Protein AF-A0A962F4R8-F1 (afdb_monomer_lite)

pLDDT: mean 78.18, std 14.09, range [42.09, 91.62]

Sequence (63 aa):
MQSEALVSQQPARVEALRARHARLSQKIEASQSSLSTDDSYLKDLKRQKLRLKEEIEGIRETS

Foldseek 3Di:
DDDDDPPDCLVVVLVVLVVVLVVLVVVLVVLVVDPPRDPVVNVVSVVVNVVSVVVNVVSVVVD

Structure (mmCIF, N/CA/C/O backbone):
data_AF-A0A962F4R8-F1
#
_entry.id   AF-A0A962F4R8-F1
#
loop_
_atom_site.group_PDB
_atom_site.id
_atom_site.type_symbol
_atom_site.label_atom_id
_atom_site.label_alt_id
_atom_site.label_comp_id
_atom_site.label_asym_id
_atom_site.label_entity_id
_atom_site.label_seq_id
_atom_site.pdbx_PDB_ins_code
_atom_site.Cartn_x
_atom_site.Cartn_y
_atom_site.Cartn_z
_atom_site.occupancy
_atom_site.B_iso_or_equiv
_atom_site.auth_seq_id
_atom_site.auth_comp_id
_atom_site.auth_asym_id
_atom_site.auth_atom_id
_atom_site.pdbx_PDB_model_num
ATOM 1 N N . MET A 1 1 ? -35.713 2.699 25.287 1.00 45.78 1 MET A N 1
ATOM 2 C CA . MET A 1 1 ? -34.961 1.594 24.653 1.00 45.78 1 MET A CA 1
ATOM 3 C C . MET A 1 1 ? -34.808 1.893 23.164 1.00 45.78 1 MET A C 1
ATOM 5 O O . MET A 1 1 ? -35.595 1.399 22.375 1.00 45.78 1 MET A O 1
ATOM 9 N N . GLN A 1 2 ? -33.882 2.773 22.779 1.00 42.09 2 GLN A N 1
ATOM 10 C CA . GLN A 1 2 ? -33.575 3.077 21.373 1.00 42.09 2 GLN A CA 1
ATOM 11 C C . GLN A 1 2 ? -32.122 3.544 21.298 1.00 42.09 2 GLN A C 1
ATOM 13 O O . GLN A 1 2 ? -31.849 4.738 21.351 1.00 42.09 2 GLN A O 1
ATOM 18 N N . SER A 1 3 ? -31.186 2.603 21.254 1.00 52.84 3 SER A N 1
ATOM 19 C CA . SER A 1 3 ? -29.768 2.923 21.078 1.00 52.84 3 SER A CA 1
ATOM 20 C C . SER A 1 3 ? -28.974 1.644 20.836 1.00 52.84 3 SER A C 1
ATOM 22 O O . SER A 1 3 ? -28.282 1.206 21.737 1.00 52.84 3 SER A O 1
ATOM 24 N N . GLU A 1 4 ? -29.096 1.013 19.658 1.00 51.31 4 GLU A N 1
ATOM 25 C CA . GLU A 1 4 ? -28.157 -0.065 19.273 1.00 51.31 4 GLU A CA 1
ATOM 26 C C . GLU A 1 4 ? -28.142 -0.408 17.768 1.00 51.31 4 GLU A C 1
ATOM 28 O O . GLU A 1 4 ? -28.003 -1.561 17.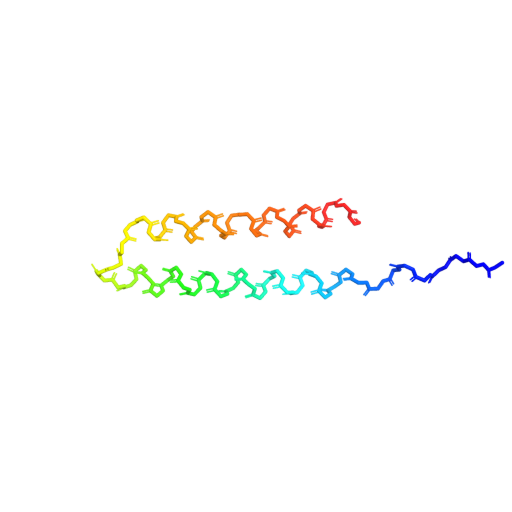381 1.00 51.31 4 GLU A O 1
ATOM 33 N N . ALA A 1 5 ? -28.291 0.581 16.878 1.00 51.56 5 ALA A N 1
ATOM 34 C CA . ALA A 1 5 ? -28.338 0.328 15.427 1.00 51.56 5 ALA A CA 1
ATOM 35 C C . ALA A 1 5 ? -27.133 0.860 14.621 1.00 51.56 5 ALA A C 1
ATOM 37 O O . ALA A 1 5 ? -27.219 0.919 13.398 1.00 51.56 5 ALA A O 1
ATOM 38 N N . LEU A 1 6 ? -26.013 1.250 15.250 1.00 52.50 6 LEU A N 1
ATOM 39 C CA . LEU A 1 6 ? -24.847 1.784 14.513 1.00 52.50 6 LEU A CA 1
ATOM 40 C C . LEU A 1 6 ? -23.622 0.857 14.417 1.00 52.50 6 LEU A C 1
ATOM 42 O O . LEU A 1 6 ? -22.707 1.145 13.647 1.00 52.50 6 LEU A O 1
ATOM 46 N N . VAL A 1 7 ? -23.588 -0.277 15.117 1.00 53.22 7 VAL A N 1
ATOM 47 C CA . VAL A 1 7 ? -22.419 -1.173 15.104 1.00 53.22 7 VAL A CA 1
ATOM 48 C C . VAL A 1 7 ? -22.644 -2.315 14.117 1.00 53.22 7 VAL A C 1
ATOM 50 O O . VAL A 1 7 ? -23.138 -3.376 14.476 1.00 53.22 7 VAL A O 1
ATOM 53 N N . SER A 1 8 ? -22.338 -2.103 12.834 1.00 53.72 8 SER A N 1
ATOM 54 C CA . SER A 1 8 ? -22.186 -3.230 11.881 1.00 53.72 8 SER A CA 1
ATOM 55 C C . SER A 1 8 ? -21.477 -2.915 10.554 1.00 53.72 8 SER A C 1
ATOM 57 O O . SER A 1 8 ? -21.297 -3.818 9.742 1.00 53.72 8 SER A O 1
ATOM 59 N N . GLN A 1 9 ? -20.996 -1.689 10.307 1.00 58.38 9 GLN A N 1
ATOM 60 C CA . GLN A 1 9 ? -20.358 -1.338 9.019 1.00 58.38 9 GLN A CA 1
ATOM 61 C C . GLN A 1 9 ? -18.819 -1.410 8.992 1.00 58.38 9 GLN A C 1
ATOM 63 O O . GLN A 1 9 ? -18.212 -1.302 7.925 1.00 58.38 9 GLN A O 1
ATOM 68 N N . GLN A 1 10 ? -18.167 -1.631 10.136 1.00 60.09 10 GLN A N 1
ATOM 69 C CA . GLN A 1 10 ? -16.702 -1.667 10.237 1.00 60.09 10 GLN A CA 1
ATOM 70 C C . GLN A 1 10 ? -16.007 -2.826 9.485 1.00 60.09 10 GLN A C 1
ATOM 72 O O . GLN A 1 10 ? -15.019 -2.545 8.797 1.00 60.09 10 GLN A O 1
ATOM 77 N N . PRO A 1 11 ? -16.478 -4.095 9.526 1.00 66.31 11 PRO A N 1
ATOM 78 C CA . PRO A 1 11 ? -15.743 -5.196 8.894 1.00 66.31 11 PRO A CA 1
ATOM 79 C C . PRO A 1 11 ? -15.689 -5.053 7.367 1.00 66.31 11 PRO A C 1
ATOM 81 O O . PRO A 1 11 ? -14.623 -5.209 6.772 1.00 66.31 11 PRO A O 1
ATOM 84 N N . ALA A 1 12 ? -16.792 -4.626 6.742 1.00 75.81 12 ALA A N 1
ATOM 85 C CA . ALA A 1 12 ? -16.873 -4.429 5.295 1.00 75.81 12 ALA A CA 1
ATOM 86 C C . ALA A 1 12 ? -15.903 -3.347 4.788 1.00 75.81 12 ALA A C 1
ATOM 88 O O . ALA A 1 12 ? -15.280 -3.507 3.735 1.00 75.81 12 ALA A O 1
ATOM 89 N N . ARG A 1 13 ? -15.732 -2.252 5.546 1.00 76.44 13 ARG A N 1
ATOM 90 C CA . ARG A 1 13 ? -14.808 -1.171 5.170 1.00 76.44 13 ARG A CA 1
ATOM 91 C C . ARG A 1 13 ? -13.353 -1.636 5.240 1.00 76.44 13 ARG A C 1
ATOM 93 O O . ARG A 1 13 ? -12.595 -1.395 4.302 1.00 76.44 13 ARG A O 1
ATOM 100 N N . VAL A 1 14 ? -12.965 -2.332 6.309 1.00 81.62 14 VAL A N 1
ATOM 101 C CA . VAL A 1 14 ? -11.591 -2.838 6.477 1.00 81.62 14 VAL A CA 1
ATOM 102 C C . VAL A 1 14 ? -11.269 -3.933 5.455 1.00 81.62 14 VAL A C 1
ATOM 104 O O . VAL A 1 14 ? -10.180 -3.921 4.879 1.00 81.62 14 VAL A O 1
ATOM 107 N N . GLU A 1 15 ? -12.200 -4.845 5.167 1.00 83.88 15 GLU A N 1
ATOM 108 C CA . GLU A 1 15 ? -12.024 -5.862 4.120 1.00 83.88 15 GLU A CA 1
ATOM 109 C C . GLU A 1 15 ? -11.830 -5.245 2.734 1.00 83.88 15 GLU A C 1
ATOM 111 O O . GLU A 1 15 ? -10.893 -5.616 2.021 1.00 83.88 15 GLU A O 1
ATOM 116 N N . ALA A 1 16 ? -12.64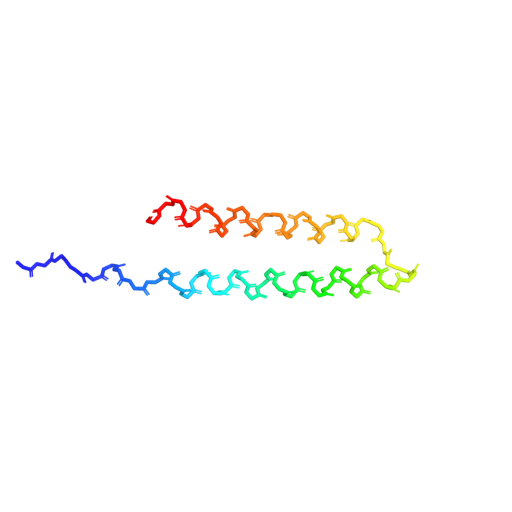9 -4.256 2.365 1.00 85.88 16 ALA A N 1
ATOM 117 C CA . ALA A 1 16 ? -12.515 -3.567 1.085 1.00 85.88 16 ALA A CA 1
ATOM 118 C C . ALA A 1 16 ? -11.147 -2.872 0.945 1.00 85.88 16 ALA A C 1
ATOM 120 O O . ALA A 1 16 ? -10.518 -2.929 -0.119 1.00 85.88 16 ALA A O 1
ATOM 121 N N . LEU A 1 17 ? -10.651 -2.254 2.023 1.00 86.62 17 LEU A N 1
ATOM 122 C CA . LEU A 1 17 ? -9.326 -1.630 2.051 1.00 86.62 17 LEU A CA 1
ATOM 123 C C . LEU A 1 17 ? -8.201 -2.664 1.939 1.00 86.62 17 LEU A C 1
ATOM 125 O O . LEU A 1 17 ? -7.267 -2.472 1.156 1.00 86.62 17 LEU A O 1
ATOM 129 N N . ARG A 1 18 ? -8.308 -3.795 2.644 1.00 85.75 18 ARG A N 1
ATOM 130 C CA . ARG A 1 18 ? -7.351 -4.909 2.539 1.00 85.75 18 ARG A CA 1
ATOM 131 C C . ARG A 1 18 ? -7.310 -5.499 1.131 1.00 85.75 18 ARG A C 1
ATOM 133 O O . ARG A 1 18 ? -6.220 -5.714 0.601 1.00 85.75 18 ARG A O 1
ATOM 140 N N . ALA A 1 19 ? -8.464 -5.694 0.496 1.00 88.75 19 ALA A N 1
ATOM 141 C CA . ALA A 1 19 ? -8.552 -6.180 -0.880 1.00 88.75 19 ALA A CA 1
ATOM 142 C C . ALA A 1 19 ? -7.876 -5.214 -1.871 1.00 88.75 19 ALA A C 1
ATOM 144 O O . ALA A 1 19 ? -7.119 -5.639 -2.750 1.00 88.75 19 ALA A O 1
ATOM 145 N N . ARG A 1 20 ? -8.082 -3.899 -1.704 1.00 88.88 20 ARG A N 1
ATOM 146 C CA . ARG A 1 20 ? -7.386 -2.868 -2.494 1.00 88.88 20 ARG A CA 1
ATOM 147 C C . ARG A 1 20 ? -5.876 -2.884 -2.258 1.00 88.88 20 ARG A C 1
ATOM 149 O O . ARG A 1 20 ? -5.118 -2.833 -3.223 1.00 88.88 20 ARG A O 1
ATOM 156 N N . HIS A 1 21 ? -5.438 -3.009 -1.007 1.00 89.38 21 HIS A N 1
ATOM 157 C CA . HIS A 1 21 ? -4.021 -3.092 -0.649 1.00 89.38 21 HIS A CA 1
ATOM 158 C C . HIS A 1 21 ? -3.337 -4.332 -1.257 1.00 89.38 21 HIS A C 1
ATOM 160 O O . HIS A 1 21 ? -2.220 -4.236 -1.776 1.00 89.38 21 HIS A O 1
ATOM 166 N N . ALA A 1 22 ? -4.012 -5.486 -1.249 1.00 89.06 22 ALA A N 1
ATOM 167 C CA . ALA A 1 22 ? -3.522 -6.713 -1.876 1.00 89.06 22 ALA A CA 1
ATOM 168 C C . ALA A 1 22 ? -3.359 -6.546 -3.396 1.00 89.06 22 ALA A C 1
ATOM 170 O O . ALA A 1 22 ? -2.298 -6.854 -3.940 1.00 89.06 22 ALA A O 1
ATOM 171 N N . ARG A 1 23 ? -4.359 -5.959 -4.073 1.00 91.44 23 ARG A N 1
ATOM 172 C CA . ARG A 1 23 ? -4.275 -5.627 -5.507 1.00 91.44 23 ARG A CA 1
ATOM 173 C C . ARG A 1 23 ? -3.125 -4.672 -5.820 1.00 91.44 23 ARG A C 1
ATOM 175 O O . ARG A 1 23 ? -2.409 -4.883 -6.792 1.00 91.44 23 ARG A O 1
ATOM 182 N N . LEU A 1 24 ? -2.931 -3.637 -5.003 1.00 89.00 24 LEU A N 1
ATOM 183 C CA . LEU A 1 24 ? -1.821 -2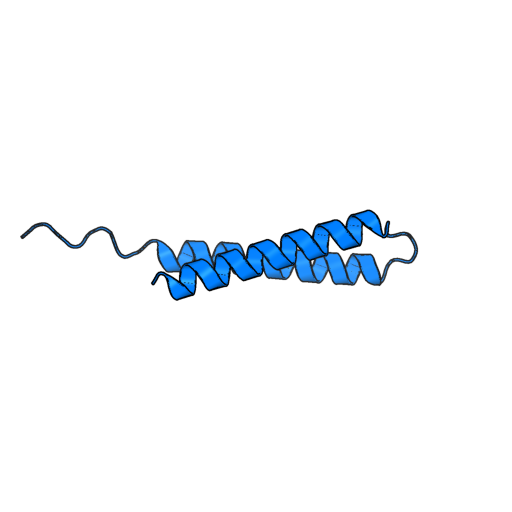.693 -5.155 1.00 89.00 24 LEU A CA 1
ATOM 184 C C . LEU A 1 24 ? -0.460 -3.375 -4.990 1.00 89.00 24 LEU A C 1
ATOM 186 O O . LEU A 1 24 ? 0.446 -3.083 -5.762 1.00 89.00 24 LEU A O 1
ATOM 190 N N . SER A 1 25 ? -0.323 -4.316 -4.050 1.00 88.56 25 SER A N 1
ATOM 191 C CA . SER A 1 25 ? 0.916 -5.095 -3.895 1.00 88.56 25 SER A CA 1
ATOM 192 C C . SER A 1 25 ? 1.208 -5.960 -5.118 1.00 88.56 25 SER A C 1
ATOM 194 O O . SER A 1 25 ? 2.292 -5.834 -5.675 1.00 88.56 25 SER A O 1
ATOM 196 N N . GLN A 1 26 ? 0.225 -6.722 -5.609 1.00 90.62 26 GLN A N 1
ATOM 197 C CA . GLN A 1 26 ? 0.396 -7.513 -6.835 1.00 90.62 26 GLN A CA 1
ATOM 198 C C . GLN A 1 26 ? 0.760 -6.634 -8.033 1.00 90.62 26 GLN A C 1
ATOM 200 O O . GLN A 1 26 ? 1.613 -6.990 -8.842 1.00 90.62 26 GLN A O 1
ATOM 205 N N . LYS A 1 27 ? 0.142 -5.452 -8.139 1.00 88.81 27 LYS A N 1
ATOM 206 C CA . LYS A 1 27 ? 0.436 -4.504 -9.214 1.00 88.81 27 LYS A CA 1
ATOM 207 C C . LYS A 1 27 ? 1.860 -3.965 -9.120 1.00 88.81 27 LYS A C 1
ATOM 209 O O . LYS A 1 27 ? 2.510 -3.844 -10.151 1.00 88.81 27 LYS A O 1
ATOM 214 N N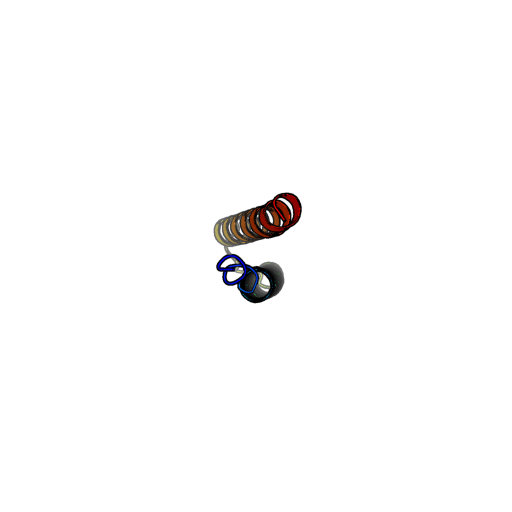 . ILE A 1 28 ? 2.349 -3.675 -7.913 1.00 87.75 28 ILE A N 1
ATOM 215 C CA . ILE A 1 28 ? 3.742 -3.279 -7.665 1.00 87.75 28 ILE A CA 1
ATOM 216 C C . ILE A 1 28 ? 4.692 -4.402 -8.076 1.00 87.75 28 ILE A C 1
ATOM 218 O O . ILE A 1 28 ? 5.640 -4.123 -8.794 1.00 87.75 28 ILE A O 1
ATOM 222 N N . GLU A 1 29 ? 4.433 -5.649 -7.683 1.00 89.06 29 GLU A N 1
ATOM 223 C CA . GLU A 1 29 ? 5.291 -6.796 -8.021 1.00 89.06 29 GLU A CA 1
ATOM 224 C C . GLU A 1 29 ? 5.335 -7.069 -9.530 1.00 89.06 29 GLU A C 1
ATOM 226 O O . GLU A 1 29 ? 6.416 -7.228 -10.102 1.00 89.06 29 GLU A O 1
ATOM 231 N N . ALA A 1 30 ? 4.181 -7.037 -10.202 1.00 88.62 30 ALA A N 1
ATOM 232 C CA . ALA A 1 30 ? 4.097 -7.167 -11.657 1.00 88.62 30 ALA A CA 1
ATOM 233 C C . ALA A 1 30 ? 4.832 -6.022 -12.372 1.00 88.62 30 ALA A C 1
ATOM 235 O O . ALA A 1 30 ? 5.530 -6.236 -13.360 1.00 88.62 30 ALA A O 1
ATOM 236 N N . SER A 1 31 ? 4.712 -4.809 -11.831 1.00 86.00 31 SER A N 1
ATOM 237 C CA . SER A 1 31 ? 5.392 -3.620 -12.341 1.00 86.00 31 SER A CA 1
ATOM 238 C C . SER A 1 31 ? 6.910 -3.711 -12.126 1.00 86.00 31 SER A C 1
ATOM 240 O O . SER A 1 31 ? 7.670 -3.476 -13.054 1.00 86.00 31 SER A O 1
ATOM 242 N N . GLN A 1 32 ? 7.383 -4.124 -10.948 1.00 83.50 32 GLN A N 1
ATOM 243 C CA . GLN A 1 32 ? 8.815 -4.309 -10.662 1.00 83.50 32 GLN A CA 1
ATOM 244 C C . GLN A 1 32 ? 9.456 -5.418 -11.496 1.00 83.50 32 GLN A C 1
ATOM 246 O O . GLN A 1 32 ? 10.632 -5.320 -11.828 1.00 83.50 32 GLN A O 1
ATOM 251 N N . SER A 1 33 ? 8.689 -6.453 -11.838 1.00 84.44 33 SER A N 1
ATOM 252 C CA . SER A 1 33 ? 9.159 -7.547 -12.695 1.00 84.44 33 SER A CA 1
ATOM 253 C C . SER A 1 33 ? 9.253 -7.140 -14.169 1.00 84.44 33 SER A C 1
ATOM 255 O O . SER A 1 33 ? 9.940 -7.797 -14.947 1.00 84.44 33 SER A O 1
ATOM 257 N N . SER A 1 34 ? 8.568 -6.065 -14.567 1.00 79.38 34 SER A N 1
ATOM 258 C CA . SER A 1 34 ? 8.602 -5.551 -15.931 1.00 79.38 34 SER A CA 1
ATOM 259 C C . SER A 1 34 ? 9.695 -4.491 -16.078 1.00 79.38 34 SER A C 1
ATOM 261 O O . SER A 1 34 ? 9.636 -3.421 -15.475 1.00 79.38 34 SER A O 1
ATOM 263 N N . LEU A 1 35 ? 10.679 -4.773 -16.935 1.00 69.94 35 LEU A N 1
ATOM 264 C CA . LEU A 1 35 ? 11.814 -3.892 -17.255 1.00 69.94 35 LEU A CA 1
ATOM 265 C C . LEU A 1 35 ? 11.413 -2.555 -17.913 1.00 69.94 35 LEU A C 1
ATOM 267 O O . LEU A 1 35 ? 12.245 -1.659 -18.015 1.00 69.94 35 LEU A O 1
ATOM 271 N N . SER A 1 36 ? 10.160 -2.407 -18.355 1.00 79.31 36 SER A N 1
ATOM 272 C CA . SER A 1 36 ? 9.627 -1.177 -18.968 1.00 79.31 36 SER A CA 1
ATOM 273 C C . SER A 1 36 ? 8.701 -0.383 -18.046 1.00 79.31 36 SER A C 1
ATOM 275 O O . SER A 1 36 ? 8.035 0.546 -18.500 1.00 79.31 36 SER A O 1
ATOM 277 N N . THR A 1 37 ? 8.605 -0.742 -16.767 1.00 77.62 37 THR A N 1
ATOM 278 C CA . THR A 1 37 ? 7.772 0.019 -15.836 1.00 77.62 37 THR A CA 1
ATOM 279 C C . THR A 1 37 ? 8.429 1.344 -15.490 1.00 77.62 37 THR A C 1
ATOM 281 O O . THR A 1 37 ? 9.551 1.394 -14.994 1.00 77.62 37 THR A O 1
ATOM 284 N N . ASP A 1 38 ? 7.665 2.415 -15.677 1.00 81.44 38 ASP A N 1
ATOM 285 C CA . ASP A 1 38 ? 8.054 3.758 -15.280 1.00 81.44 38 ASP A CA 1
ATOM 286 C C . ASP A 1 38 ? 8.271 3.862 -13.758 1.00 81.44 38 ASP A C 1
ATOM 288 O O . ASP A 1 38 ? 7.404 3.519 -12.945 1.00 81.44 38 ASP A O 1
ATOM 292 N N . ASP A 1 39 ? 9.434 4.369 -13.355 1.00 81.38 39 ASP A N 1
ATOM 293 C CA . ASP A 1 39 ? 9.807 4.519 -11.945 1.00 81.38 39 ASP A CA 1
ATOM 294 C C . ASP A 1 39 ? 8.831 5.449 -11.190 1.00 81.38 39 ASP A C 1
ATOM 296 O O . ASP A 1 39 ? 8.547 5.252 -10.001 1.00 81.38 39 ASP A O 1
ATOM 300 N N . SER A 1 40 ? 8.236 6.424 -11.892 1.00 86.12 40 SER A N 1
ATOM 301 C CA . SER A 1 40 ? 7.211 7.325 -11.349 1.00 86.12 40 SER A CA 1
ATOM 302 C C . SER A 1 40 ? 5.922 6.571 -11.050 1.00 86.12 40 SER A C 1
ATOM 304 O O . SER A 1 40 ? 5.324 6.770 -9.991 1.00 86.12 40 SER A O 1
ATOM 306 N N . TYR A 1 41 ? 5.528 5.647 -11.931 1.00 85.94 41 TYR A N 1
ATOM 307 C CA . TYR A 1 41 ? 4.370 4.782 -11.716 1.00 85.94 41 TYR A CA 1
ATOM 308 C C . TYR A 1 41 ? 4.554 3.901 -10.475 1.00 85.94 41 TYR A C 1
ATOM 310 O O . TYR A 1 41 ? 3.661 3.793 -9.632 1.00 85.94 41 TYR A O 1
ATOM 318 N N . LEU A 1 42 ? 5.749 3.331 -10.304 1.00 86.38 42 LEU A N 1
ATOM 319 C CA . LEU A 1 42 ? 6.094 2.522 -9.135 1.00 86.38 42 LEU A CA 1
ATOM 320 C C . LEU A 1 42 ? 6.066 3.321 -7.828 1.00 86.38 42 LEU A C 1
ATOM 322 O O . LEU A 1 42 ? 5.571 2.831 -6.806 1.00 86.38 42 LEU A O 1
ATOM 326 N N . LYS A 1 43 ? 6.575 4.556 -7.849 1.00 89.06 43 LYS A N 1
ATOM 327 C CA . LYS A 1 43 ? 6.503 5.480 -6.709 1.00 89.06 43 LYS A CA 1
ATOM 328 C C . LYS A 1 43 ? 5.060 5.811 -6.343 1.00 89.06 43 LYS A C 1
ATOM 330 O O . LYS A 1 43 ? 4.733 5.832 -5.156 1.00 89.06 43 LYS A O 1
ATOM 335 N N . ASP A 1 44 ? 4.198 6.012 -7.333 1.00 90.12 44 ASP A N 1
ATOM 336 C CA . ASP A 1 44 ? 2.791 6.325 -7.100 1.00 90.12 44 ASP A CA 1
ATOM 337 C C . ASP A 1 44 ? 2.035 5.147 -6.469 1.00 90.12 44 ASP A C 1
ATOM 339 O O . ASP A 1 44 ? 1.365 5.304 -5.446 1.00 90.12 44 ASP A O 1
ATOM 343 N N . LEU A 1 45 ? 2.248 3.927 -6.979 1.00 88.94 45 LEU A N 1
ATOM 344 C CA . LEU A 1 45 ? 1.673 2.714 -6.392 1.00 88.94 45 LEU A CA 1
ATOM 345 C C . LEU A 1 45 ? 2.134 2.498 -4.944 1.00 88.94 45 LEU A C 1
ATOM 347 O O . LEU A 1 45 ? 1.327 2.158 -4.077 1.00 88.94 45 LEU A O 1
ATOM 351 N N . LYS A 1 46 ? 3.418 2.725 -4.643 1.00 88.50 46 LYS A N 1
ATOM 352 C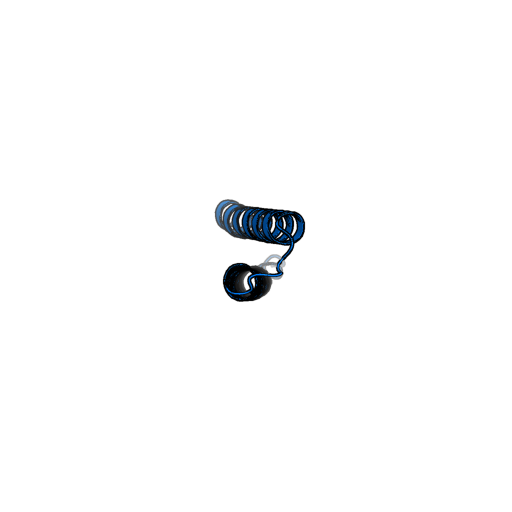 CA . LYS A 1 46 ? 3.939 2.624 -3.269 1.00 88.50 46 LYS A CA 1
ATOM 353 C C . LYS A 1 46 ? 3.299 3.656 -2.336 1.00 88.50 46 LYS A C 1
ATOM 355 O O . LYS A 1 46 ? 2.952 3.307 -1.210 1.00 88.50 46 LYS A O 1
ATOM 360 N N . ARG A 1 47 ? 3.081 4.893 -2.800 1.00 91.62 47 ARG A N 1
ATOM 361 C CA . ARG A 1 47 ? 2.368 5.934 -2.034 1.00 91.62 47 ARG A CA 1
ATOM 362 C C . ARG A 1 47 ? 0.915 5.553 -1.768 1.00 91.62 47 ARG A C 1
ATOM 364 O O . ARG A 1 47 ? 0.451 5.687 -0.640 1.00 91.62 47 ARG A O 1
ATOM 371 N N . GLN A 1 48 ? 0.210 5.041 -2.776 1.00 89.12 48 GLN A N 1
ATOM 372 C CA . GLN A 1 48 ? -1.168 4.565 -2.619 1.00 89.12 48 GLN A CA 1
ATOM 373 C C . GLN A 1 48 ? -1.247 3.386 -1.638 1.00 89.12 48 GLN A C 1
ATOM 375 O O . GLN A 1 48 ? -2.133 3.349 -0.785 1.00 89.12 48 GLN A O 1
ATOM 380 N N . LYS A 1 49 ? -0.285 2.456 -1.702 1.00 88.69 49 LYS A N 1
ATOM 381 C CA . LYS A 1 49 ? -0.163 1.346 -0.749 1.00 88.69 49 LYS A CA 1
ATOM 382 C C . LYS A 1 49 ? 0.067 1.842 0.683 1.00 88.69 49 LYS A C 1
ATOM 384 O O . LYS A 1 49 ? -0.567 1.321 1.597 1.00 88.69 49 LYS A O 1
ATOM 389 N N . LEU A 1 50 ? 0.928 2.845 0.874 1.00 89.44 50 LEU A N 1
ATOM 390 C CA . LEU A 1 50 ? 1.183 3.448 2.184 1.00 89.44 50 LEU A CA 1
ATOM 391 C C . LEU A 1 50 ? -0.081 4.099 2.757 1.00 89.44 50 LEU A C 1
ATOM 393 O O . LEU A 1 50 ? -0.479 3.748 3.861 1.00 89.44 50 LEU A O 1
ATOM 397 N N . ARG A 1 51 ? -0.776 4.930 1.971 1.00 88.12 51 ARG A N 1
ATOM 398 C CA . ARG A 1 51 ? -2.029 5.572 2.405 1.00 88.12 51 ARG A CA 1
ATOM 399 C C . ARG A 1 51 ? -3.106 4.569 2.805 1.00 88.12 51 ARG A C 1
ATOM 401 O O . ARG A 1 51 ? -3.778 4.771 3.806 1.00 88.12 51 ARG A O 1
ATOM 408 N N . LEU A 1 52 ? -3.264 3.478 2.050 1.00 87.62 52 LEU A N 1
ATOM 409 C CA . LEU A 1 52 ? -4.213 2.420 2.413 1.00 87.62 52 LEU A CA 1
ATOM 410 C C . LEU A 1 52 ? -3.817 1.713 3.709 1.00 87.62 52 LEU A C 1
ATOM 412 O O . LEU A 1 52 ? -4.691 1.366 4.495 1.00 87.62 52 LEU A O 1
ATOM 416 N N . LYS A 1 53 ? -2.518 1.491 3.938 1.00 86.50 53 LYS A N 1
ATOM 417 C CA . LYS A 1 53 ? -2.030 0.916 5.196 1.00 86.50 53 LYS A CA 1
ATOM 418 C C . LYS A 1 53 ? -2.355 1.842 6.370 1.00 86.50 53 LYS A C 1
ATOM 420 O O . LYS A 1 53 ? -2.885 1.369 7.366 1.00 86.50 53 LYS A O 1
ATOM 425 N N . GLU A 1 54 ? -2.082 3.136 6.230 1.00 88.38 54 GLU A N 1
ATOM 426 C CA . GLU A 1 54 ? -2.387 4.146 7.250 1.00 88.38 54 GLU A CA 1
ATOM 427 C C . GLU A 1 54 ? -3.895 4.278 7.494 1.00 88.38 54 GLU A C 1
ATOM 429 O O . GLU A 1 54 ? -4.317 4.360 8.640 1.00 88.38 54 GLU A O 1
ATOM 434 N N . GLU A 1 55 ? -4.727 4.217 6.450 1.00 84.88 55 GLU A N 1
ATOM 435 C CA . GLU A 1 55 ? -6.187 4.242 6.599 1.00 84.88 55 GLU A CA 1
ATOM 436 C C . GLU A 1 55 ? -6.712 2.988 7.319 1.00 84.88 55 GLU A C 1
ATOM 438 O O . GLU A 1 55 ? -7.573 3.093 8.189 1.00 84.88 55 GLU A O 1
ATOM 443 N N . ILE A 1 56 ? -6.177 1.801 7.009 1.00 83.25 56 ILE A N 1
ATOM 444 C CA . ILE A 1 56 ? -6.541 0.552 7.699 1.00 83.25 56 ILE A CA 1
ATOM 445 C C . ILE A 1 56 ? -6.153 0.609 9.178 1.00 83.25 56 ILE A C 1
ATOM 447 O O . ILE A 1 56 ? -6.954 0.226 10.029 1.00 83.25 56 ILE A O 1
ATOM 451 N N . GLU A 1 57 ? -4.936 1.056 9.483 1.00 83.56 57 GLU A N 1
ATOM 452 C CA . GLU A 1 57 ? -4.440 1.133 10.859 1.00 83.56 57 GLU A CA 1
ATOM 453 C C . GLU A 1 57 ? -5.150 2.243 11.646 1.00 83.56 57 GLU A C 1
ATOM 455 O O . GLU A 1 57 ? -5.567 2.004 12.773 1.00 83.56 57 GLU A O 1
ATOM 460 N N . GLY A 1 58 ? -5.424 3.397 11.030 1.00 82.19 58 GLY A N 1
ATOM 461 C CA . GLY A 1 58 ? -6.204 4.470 11.652 1.00 82.19 58 GLY A CA 1
ATOM 462 C C . GLY A 1 58 ? -7.640 4.048 11.973 1.00 82.19 58 GLY A C 1
ATOM 463 O O . GLY A 1 58 ? -8.149 4.339 13.052 1.00 82.19 58 GLY A O 1
ATOM 464 N N . ILE A 1 59 ? -8.297 3.287 11.088 1.00 74.81 59 ILE A N 1
ATOM 465 C CA . ILE A 1 59 ? -9.628 2.723 11.377 1.00 74.81 59 ILE A CA 1
ATOM 466 C C . ILE A 1 59 ? -9.568 1.728 12.546 1.00 74.81 59 ILE A C 1
ATOM 468 O O . ILE A 1 59 ? -10.497 1.690 13.351 1.00 74.81 59 ILE A O 1
ATOM 472 N N . ARG A 1 60 ? -8.494 0.937 12.655 1.00 62.19 60 ARG A N 1
ATOM 473 C CA . ARG A 1 60 ? -8.297 -0.024 13.753 1.00 62.19 60 ARG A CA 1
ATOM 474 C C . ARG A 1 60 ? -8.020 0.647 15.093 1.00 62.19 60 ARG A C 1
ATOM 476 O O . ARG A 1 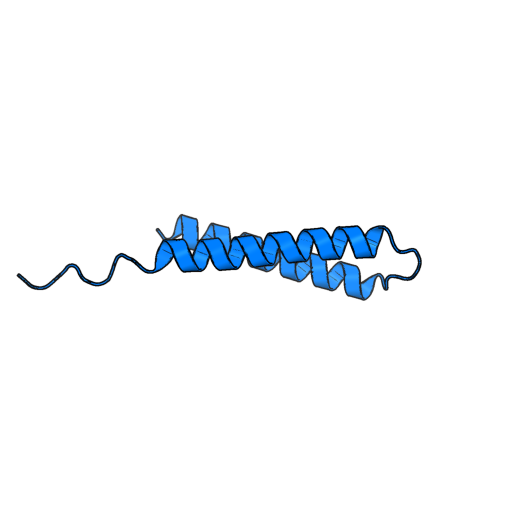60 ? -8.465 0.124 16.100 1.00 62.19 60 ARG A O 1
ATOM 483 N N . GLU A 1 61 ? -7.301 1.765 15.096 1.00 68.50 61 GLU A N 1
ATOM 484 C CA . GLU A 1 61 ? -6.987 2.524 16.314 1.00 68.50 61 GLU A CA 1
ATOM 485 C C . GLU A 1 61 ? -8.196 3.304 16.848 1.00 68.50 61 GLU A C 1
ATOM 487 O O . GLU A 1 61 ? -8.324 3.510 18.049 1.00 68.50 61 GLU A O 1
ATOM 492 N N . THR A 1 62 ? -9.115 3.699 15.963 1.00 55.94 62 THR A N 1
ATOM 493 C CA . THR A 1 62 ? -10.331 4.443 16.339 1.00 55.94 62 THR A CA 1
ATOM 494 C C . THR A 1 62 ? -11.519 3.524 16.695 1.00 55.94 62 THR A C 1
ATOM 496 O O . THR A 1 62 ? -12.639 4.016 16.836 1.00 55.94 62 THR A O 1
ATOM 499 N N . SER A 1 63 ? -11.318 2.200 16.776 1.00 48.59 63 SER A N 1
ATOM 500 C CA . SER A 1 63 ? -12.368 1.199 17.064 1.00 48.59 63 SER A CA 1
ATOM 501 C C . SER A 1 63 ? -12.209 0.556 18.435 1.00 48.59 63 SER A C 1
ATOM 503 O O . SER A 1 63 ? -11.053 0.364 18.865 1.00 48.59 63 SER A O 1
#

Secondary structure (DSSP, 8-state):
-----STTSHHHHHHHHHHHHHHHHHHHHHHHH-TT--HHHHHHHHHHHHHHHHHHHHHHHT-

Radius of gyration: 16.41 Å; chains: 1; bounding box: 47×15×44 Å